Protein AF-A0A1J9Q1H6-F1 (afdb_monomer_lite)

Structure (mmCIF, N/CA/C/O backbone):
data_AF-A0A1J9Q1H6-F1
#
_entry.id   AF-A0A1J9Q1H6-F1
#
loop_
_atom_site.group_PDB
_atom_site.id
_atom_site.type_symbol
_atom_site.label_atom_id
_atom_site.label_alt_id
_atom_site.label_comp_id
_atom_site.label_asym_id
_atom_site.label_entity_id
_atom_site.label_seq_id
_atom_site.pdbx_PDB_ins_code
_atom_site.Cartn_x
_atom_site.Cartn_y
_atom_site.Cartn_z
_atom_site.occupancy
_atom_site.B_iso_or_equiv
_atom_site.auth_seq_id
_atom_site.auth_comp_id
_atom_site.auth_asym_id
_atom_site.auth_atom_id
_atom_site.pdbx_PDB_model_num
ATOM 1 N N . MET A 1 1 ? -0.689 -32.017 56.501 1.00 34.34 1 MET A N 1
ATOM 2 C CA . MET A 1 1 ? -0.593 -33.482 56.386 1.00 34.34 1 MET A CA 1
ATOM 3 C C . MET A 1 1 ? -1.497 -33.851 55.232 1.00 34.34 1 MET A C 1
ATOM 5 O O . MET A 1 1 ? -2.703 -33.716 55.376 1.00 34.34 1 MET A O 1
ATOM 9 N N . GLU A 1 2 ? -0.940 -33.778 54.025 1.00 33.53 2 GLU A N 1
ATOM 10 C CA . GLU A 1 2 ? -0.278 -34.891 53.293 1.00 33.53 2 GLU A CA 1
ATOM 11 C C . GLU A 1 2 ? -1.331 -35.491 52.347 1.00 33.53 2 GLU A C 1
ATOM 13 O O . GLU A 1 2 ? -2.378 -35.950 52.786 1.00 33.53 2 GLU A O 1
ATOM 18 N N . ASP A 1 3 ? -1.278 -35.110 51.072 1.00 37.00 3 ASP A N 1
ATOM 19 C CA . ASP A 1 3 ? -0.568 -35.817 49.993 1.00 37.00 3 ASP A CA 1
ATOM 20 C C . ASP A 1 3 ? -1.243 -37.144 49.628 1.00 37.00 3 ASP A C 1
ATOM 22 O O . ASP A 1 3 ? -1.196 -38.114 50.376 1.00 37.00 3 ASP A O 1
ATOM 26 N N . ASN A 1 4 ? -1.828 -37.199 48.427 1.00 34.00 4 ASN A N 1
ATOM 27 C CA . ASN A 1 4 ? -1.399 -38.205 47.461 1.00 34.00 4 ASN A CA 1
ATOM 28 C C . ASN A 1 4 ? -1.869 -37.875 46.042 1.00 34.00 4 ASN A C 1
ATOM 30 O O . ASN A 1 4 ? -3.043 -37.956 45.685 1.00 34.00 4 ASN A O 1
ATOM 34 N N . CYS A 1 5 ? -0.863 -37.519 45.253 1.00 31.69 5 CYS A N 1
ATOM 35 C CA . CYS A 1 5 ? -0.788 -37.669 43.815 1.00 31.69 5 CYS A CA 1
ATOM 36 C C . CYS A 1 5 ? -0.969 -39.149 43.443 1.00 31.69 5 CYS A C 1
ATOM 38 O O . CYS A 1 5 ? -0.377 -40.002 44.100 1.00 31.69 5 CYS A O 1
ATOM 40 N N . LEU A 1 6 ? -1.715 -39.452 42.380 1.00 38.19 6 LEU A N 1
ATOM 41 C CA . LEU A 1 6 ? -1.449 -40.630 41.556 1.00 38.19 6 LEU A CA 1
ATOM 42 C C . LEU A 1 6 ? -1.853 -40.338 40.110 1.00 38.19 6 LEU A C 1
ATOM 44 O O . LEU A 1 6 ? -3.005 -40.038 39.794 1.00 38.19 6 LEU A O 1
ATOM 48 N N . ASP A 1 7 ? -0.825 -40.405 39.277 1.00 35.47 7 ASP A N 1
ATOM 49 C CA . ASP A 1 7 ? -0.804 -40.291 37.832 1.00 35.47 7 ASP A CA 1
ATOM 50 C C . ASP A 1 7 ? -1.691 -41.330 37.143 1.00 35.47 7 ASP A C 1
ATOM 52 O O . ASP A 1 7 ? -1.615 -42.514 37.464 1.00 35.47 7 ASP A O 1
ATOM 56 N N . ILE A 1 8 ? -2.404 -40.915 36.090 1.00 36.88 8 ILE A N 1
ATOM 57 C CA . ILE A 1 8 ? -2.560 -41.744 34.889 1.00 36.88 8 ILE A CA 1
ATOM 58 C C . ILE A 1 8 ? -2.341 -40.845 33.669 1.00 36.88 8 ILE A C 1
ATOM 60 O O . ILE A 1 8 ? -3.109 -39.928 33.379 1.00 36.88 8 ILE A O 1
ATOM 64 N N . LEU A 1 9 ? -1.224 -41.118 33.004 1.00 35.91 9 LEU A N 1
ATOM 65 C CA . LEU A 1 9 ? -0.800 -40.583 31.720 1.00 35.91 9 LEU A CA 1
ATOM 66 C C . LEU A 1 9 ? -1.577 -41.218 30.558 1.00 35.91 9 LEU A C 1
ATOM 68 O O . LEU A 1 9 ? -2.008 -42.364 30.633 1.00 35.91 9 LEU A O 1
ATOM 72 N N . ASP A 1 10 ? -1.529 -40.474 29.450 1.00 33.88 10 ASP A N 1
ATOM 73 C CA . ASP A 1 10 ? -1.653 -40.905 28.051 1.00 33.88 10 ASP A CA 1
ATOM 74 C C . ASP A 1 10 ? -3.092 -40.985 27.495 1.00 33.88 10 ASP A C 1
ATOM 76 O O . ASP A 1 10 ? -4.013 -41.440 28.150 1.00 33.88 10 ASP A O 1
ATOM 80 N N . SER A 1 11 ? -3.415 -40.542 26.282 1.00 37.12 11 SER A N 1
ATOM 81 C CA . SER A 1 11 ? -2.593 -40.163 25.141 1.00 37.12 11 SER A CA 1
ATOM 82 C C . SER A 1 11 ? -3.429 -39.288 24.206 1.00 37.12 11 SER A C 1
ATOM 84 O O . SER A 1 11 ? -4.543 -39.665 23.855 1.00 37.12 11 SER A O 1
ATOM 86 N N . SER A 1 12 ? -2.916 -38.108 23.846 1.00 34.94 12 SER A N 1
ATOM 87 C CA . SER A 1 12 ? -3.199 -37.356 22.605 1.00 34.94 12 SER A CA 1
ATOM 88 C C . SER A 1 12 ? -2.785 -35.895 22.812 1.00 34.94 12 SER A C 1
ATOM 90 O O . SER A 1 12 ? -3.581 -34.955 22.713 1.00 34.94 12 SER A O 1
ATOM 92 N N . LYS A 1 13 ? -1.503 -35.675 23.117 1.00 35.78 13 LYS A N 1
ATOM 93 C CA . LYS A 1 13 ? -0.906 -34.356 22.924 1.00 35.78 13 LYS A CA 1
ATOM 94 C C . LYS A 1 13 ? -0.767 -34.139 21.417 1.00 35.78 13 LYS A C 1
ATOM 96 O O . LYS A 1 13 ? 0.276 -34.425 20.842 1.00 35.78 13 LYS A O 1
ATOM 101 N N . HIS A 1 14 ? -1.795 -33.578 20.783 1.00 36.44 14 HIS A N 1
ATOM 102 C CA . HIS A 1 14 ? -1.548 -32.707 19.639 1.00 36.44 14 HIS A CA 1
ATOM 103 C C . HIS A 1 14 ? -0.917 -31.431 20.195 1.00 36.44 14 HIS A C 1
ATOM 105 O O . HIS A 1 14 ? -1.568 -30.407 20.388 1.00 36.44 14 HIS A O 1
ATOM 111 N N . THR A 1 15 ? 0.371 -31.518 20.524 1.00 36.00 15 THR A N 1
ATOM 112 C CA . THR A 1 15 ? 1.233 -30.348 20.603 1.00 36.00 15 THR A CA 1
ATOM 113 C C . THR A 1 15 ? 1.227 -29.737 19.214 1.00 36.00 15 THR A C 1
ATOM 115 O O . THR A 1 15 ? 1.955 -30.178 18.326 1.00 36.00 15 THR A O 1
ATOM 118 N N . ALA A 1 16 ? 0.357 -28.744 19.016 1.00 45.03 16 ALA A N 1
ATOM 119 C CA . ALA A 1 16 ? 0.576 -27.750 17.985 1.00 45.03 16 ALA A CA 1
ATOM 120 C C . ALA A 1 16 ? 2.038 -27.298 18.122 1.00 45.03 16 ALA A C 1
ATOM 122 O O . ALA A 1 16 ? 2.488 -27.088 19.258 1.00 45.03 16 ALA A O 1
ATOM 123 N N . PRO A 1 17 ? 2.804 -27.207 17.023 1.00 42.59 17 PRO A N 1
ATOM 124 C CA . PRO A 1 17 ? 4.145 -26.663 17.116 1.00 42.59 17 PRO A CA 1
ATOM 125 C C . PRO A 1 17 ? 4.027 -25.309 17.818 1.00 42.59 17 PRO A C 1
ATOM 127 O O . PRO A 1 17 ? 3.145 -24.517 17.471 1.00 42.59 17 PRO A O 1
ATOM 130 N N . LEU A 1 18 ? 4.863 -25.072 18.839 1.00 45.97 18 LEU A N 1
ATOM 131 C CA . LEU A 1 18 ? 5.111 -23.724 19.341 1.00 45.97 18 LEU A CA 1
ATOM 132 C C . LEU A 1 18 ? 5.651 -22.944 18.146 1.00 45.97 18 LEU A C 1
ATOM 134 O O . LEU A 1 18 ? 6.848 -22.940 17.874 1.00 45.97 18 LEU A O 1
ATOM 138 N N . GLY A 1 19 ? 4.734 -22.381 17.364 1.00 44.25 19 GLY A N 1
ATOM 139 C CA . GLY A 1 19 ? 5.067 -21.544 16.240 1.00 44.25 19 GLY A CA 1
ATOM 140 C C . GLY A 1 19 ? 5.883 -20.407 16.807 1.00 44.25 19 GLY A C 1
ATOM 141 O O . GLY A 1 19 ? 5.442 -19.741 17.745 1.00 44.25 19 GLY A O 1
ATOM 142 N N . ASN A 1 20 ? 7.080 -20.214 16.263 1.00 41.62 20 ASN A N 1
ATOM 143 C CA . ASN A 1 20 ? 7.836 -18.993 16.454 1.00 41.62 20 ASN A CA 1
ATOM 144 C C . ASN A 1 20 ? 6.856 -17.840 16.228 1.00 41.62 20 ASN A C 1
ATOM 146 O O . ASN A 1 20 ? 6.433 -17.598 15.096 1.00 41.62 20 ASN A O 1
ATOM 150 N N . THR A 1 21 ? 6.416 -17.172 17.297 1.00 48.34 21 THR A N 1
ATOM 151 C CA . THR A 1 21 ? 5.542 -16.011 17.173 1.00 48.34 21 THR A CA 1
ATOM 152 C C . THR A 1 21 ? 6.411 -14.903 16.606 1.00 48.34 21 THR A C 1
ATOM 154 O O . THR A 1 21 ? 7.013 -14.126 17.347 1.00 48.34 21 THR A O 1
ATOM 157 N N . SER A 1 22 ? 6.543 -14.878 15.281 1.00 52.38 22 SER A N 1
ATOM 158 C CA . SER A 1 22 ? 7.167 -13.782 14.564 1.00 52.38 22 SER A CA 1
ATOM 159 C C . SER A 1 22 ? 6.303 -12.562 14.833 1.00 52.38 22 SER A C 1
ATOM 161 O O . SER A 1 22 ? 5.205 -12.407 14.291 1.00 52.38 22 SER A O 1
ATOM 163 N N . ARG A 1 23 ? 6.746 -11.733 15.779 1.00 56.25 23 ARG A N 1
ATOM 164 C CA . ARG A 1 23 ? 6.065 -10.497 16.140 1.00 56.25 23 ARG A CA 1
ATOM 165 C C . ARG A 1 23 ? 6.232 -9.533 14.971 1.00 56.25 23 ARG A C 1
ATOM 167 O O . ARG A 1 23 ? 7.170 -8.743 14.927 1.00 56.25 23 ARG A O 1
ATOM 174 N N . SER A 1 24 ? 5.321 -9.620 14.010 1.00 60.03 24 SER A N 1
ATOM 175 C CA . SER A 1 24 ? 5.264 -8.686 12.892 1.00 60.03 24 SER A CA 1
ATOM 176 C C . SER A 1 24 ? 4.789 -7.340 13.427 1.00 60.03 24 SER A C 1
ATOM 178 O O . SER A 1 24 ? 3.663 -7.207 13.906 1.00 60.03 24 SER A O 1
ATOM 180 N N . THR A 1 25 ? 5.676 -6.347 13.422 1.00 70.31 25 THR A N 1
ATOM 181 C CA . THR A 1 25 ? 5.311 -4.976 13.781 1.00 70.31 25 THR A CA 1
ATOM 182 C C . THR A 1 25 ? 4.757 -4.279 12.548 1.00 70.31 25 THR A C 1
ATOM 184 O O . THR A 1 25 ? 5.354 -4.322 11.474 1.00 70.31 25 THR A O 1
ATOM 187 N N . LEU A 1 26 ? 3.588 -3.652 12.691 1.00 76.06 26 LEU A N 1
ATOM 188 C CA . LEU A 1 26 ? 3.022 -2.824 11.636 1.00 76.06 26 LEU A CA 1
ATOM 189 C C . LEU A 1 26 ? 3.834 -1.525 11.584 1.00 76.06 26 LEU A C 1
ATOM 191 O O . LEU A 1 26 ? 3.748 -0.700 12.493 1.00 76.06 26 LEU A O 1
ATOM 195 N N . GLN A 1 27 ? 4.666 -1.373 10.561 1.00 81.94 27 GLN A N 1
ATOM 196 C CA . GLN A 1 27 ? 5.511 -0.195 10.392 1.00 81.94 27 GLN A CA 1
ATOM 197 C C . GLN A 1 27 ? 4.917 0.719 9.328 1.00 81.94 27 GLN A C 1
ATOM 199 O O . GLN A 1 27 ? 4.521 0.252 8.256 1.00 81.94 27 GLN A O 1
ATOM 204 N N . CYS A 1 28 ? 4.872 2.026 9.608 1.00 85.50 28 CYS A N 1
ATOM 205 C CA . CYS A 1 28 ? 4.569 3.011 8.575 1.00 85.50 28 CYS A CA 1
ATOM 206 C C . CYS A 1 28 ? 5.516 2.813 7.389 1.00 85.50 28 CYS A C 1
ATOM 208 O O . CYS A 1 28 ? 6.671 2.426 7.552 1.00 85.5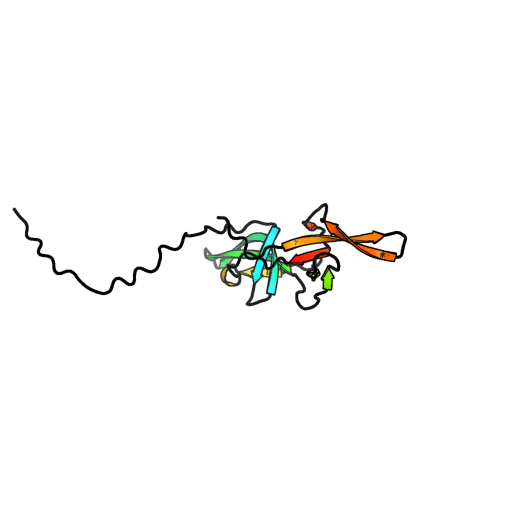0 28 CYS A O 1
ATOM 210 N N . HIS A 1 29 ? 4.993 3.066 6.198 1.00 86.44 29 HIS A N 1
ATOM 211 C CA . HIS A 1 29 ? 5.592 2.780 4.898 1.00 86.44 29 HIS A CA 1
ATOM 212 C C . HIS A 1 29 ? 5.670 1.302 4.508 1.00 86.44 29 HIS A C 1
ATOM 214 O O . HIS A 1 29 ? 6.014 1.035 3.357 1.00 86.44 29 HIS A O 1
ATOM 220 N N . GLY A 1 30 ? 5.301 0.376 5.398 1.00 88.50 30 GLY A N 1
ATOM 221 C CA . GLY A 1 30 ? 5.099 -1.030 5.065 1.00 88.50 30 GLY A CA 1
ATOM 222 C C . GLY A 1 30 ? 3.869 -1.254 4.184 1.00 88.50 30 GLY A C 1
ATOM 223 O O . GLY A 1 30 ? 3.003 -0.387 4.047 1.00 88.50 30 GLY A O 1
ATOM 224 N N . PHE A 1 31 ? 3.787 -2.442 3.596 1.00 90.06 31 PHE A N 1
ATOM 225 C CA . PHE A 1 31 ? 2.714 -2.836 2.690 1.00 90.06 31 PHE A CA 1
ATOM 226 C C . PHE A 1 31 ? 1.858 -3.921 3.334 1.00 90.06 31 PHE A C 1
ATOM 228 O O . PHE A 1 31 ? 2.381 -4.851 3.953 1.00 90.06 31 PHE A O 1
ATOM 235 N N . VAL A 1 32 ? 0.541 -3.773 3.220 1.00 90.00 32 VAL A N 1
ATOM 236 C CA . VAL A 1 32 ? -0.438 -4.622 3.901 1.00 90.00 32 VAL A CA 1
ATOM 237 C C . VAL A 1 32 ? -1.585 -4.970 2.969 1.00 90.00 32 VAL A C 1
ATOM 239 O O . VAL A 1 32 ? -1.988 -4.163 2.126 1.00 90.00 32 VAL A O 1
ATOM 242 N N . HIS A 1 33 ? -2.157 -6.154 3.166 1.00 91.38 33 HIS A N 1
ATOM 243 C CA . HIS A 1 33 ? -3.455 -6.459 2.584 1.00 91.38 33 HIS A CA 1
ATOM 244 C C . HIS A 1 33 ? -4.564 -5.713 3.322 1.00 91.38 33 HIS A C 1
ATOM 246 O O . HIS A 1 33 ? -4.487 -5.505 4.535 1.00 91.38 33 HIS A O 1
ATOM 252 N N . TYR A 1 34 ? -5.624 -5.344 2.611 1.00 91.69 34 TYR A N 1
ATOM 253 C CA . TYR A 1 34 ? -6.835 -4.824 3.227 1.00 91.69 34 TYR A CA 1
ATOM 254 C C . TYR A 1 34 ? -8.094 -5.265 2.478 1.00 91.69 34 TYR A C 1
ATOM 256 O O . TYR A 1 34 ? -8.105 -5.408 1.254 1.00 91.69 34 TYR A O 1
ATOM 264 N N . ARG A 1 35 ? -9.193 -5.441 3.225 1.00 90.50 35 ARG A N 1
ATOM 265 C CA . ARG A 1 35 ? -10.516 -5.822 2.684 1.00 90.50 35 ARG A CA 1
ATOM 266 C C . ARG A 1 35 ? -10.430 -7.030 1.730 1.00 90.50 35 ARG A C 1
ATOM 268 O O . ARG A 1 35 ? -10.886 -6.958 0.592 1.00 90.50 35 ARG A O 1
ATOM 275 N N . GLY A 1 36 ? -9.815 -8.119 2.190 1.00 86.19 36 GLY A N 1
ATOM 276 C CA . GLY A 1 36 ? -9.534 -9.296 1.364 1.00 86.19 36 GLY A CA 1
ATOM 277 C C . GLY A 1 36 ? -8.179 -9.166 0.673 1.00 86.19 36 GLY A C 1
ATOM 278 O O . GLY A 1 36 ? -7.158 -9.142 1.352 1.00 86.19 36 GLY A O 1
ATOM 279 N N . ASN A 1 37 ? -8.177 -9.047 -0.657 1.00 86.44 37 ASN A N 1
ATOM 280 C CA . ASN A 1 37 ? -6.963 -9.178 -1.475 1.00 86.44 37 ASN A CA 1
ATOM 281 C C . ASN A 1 37 ? -6.381 -7.850 -1.984 1.00 86.44 37 ASN A C 1
ATOM 283 O O . ASN A 1 37 ? -5.411 -7.865 -2.737 1.00 86.44 37 ASN A O 1
ATOM 287 N N . ASN A 1 38 ? -6.935 -6.696 -1.597 1.00 90.81 38 ASN A N 1
ATOM 288 C CA . ASN A 1 38 ? -6.350 -5.416 -2.005 1.00 90.81 38 ASN A CA 1
ATOM 289 C C . ASN A 1 38 ? -5.041 -5.180 -1.259 1.00 90.81 38 ASN A C 1
ATOM 291 O O . ASN A 1 38 ? -4.899 -5.628 -0.122 1.00 90.81 38 ASN A O 1
ATOM 295 N N . ILE A 1 39 ? -4.115 -4.446 -1.868 1.00 92.00 39 ILE A N 1
ATOM 296 C CA . ILE A 1 39 ? -2.830 -4.111 -1.254 1.00 92.00 39 ILE A CA 1
ATOM 297 C C . ILE A 1 39 ? -2.734 -2.600 -1.111 1.00 92.00 39 ILE A C 1
ATOM 299 O O . ILE A 1 39 ? -3.129 -1.843 -2.001 1.00 92.00 39 ILE A O 1
ATOM 303 N N . GLY A 1 40 ? -2.256 -2.146 0.041 1.00 92.31 40 GLY A N 1
ATOM 304 C CA . GLY A 1 40 ? -2.042 -0.736 0.311 1.00 92.31 40 GLY A CA 1
ATOM 305 C C . GLY A 1 40 ? -0.756 -0.514 1.079 1.00 92.31 40 GLY A C 1
ATOM 306 O O . GLY A 1 40 ? -0.323 -1.352 1.871 1.00 92.31 40 GLY A O 1
ATOM 307 N N . ARG A 1 41 ? -0.151 0.645 0.855 1.00 92.56 41 ARG A N 1
ATOM 308 C CA . ARG A 1 41 ? 0.974 1.112 1.649 1.00 92.56 41 ARG A CA 1
ATOM 309 C C . ARG A 1 41 ? 0.468 1.878 2.857 1.00 92.56 41 ARG A C 1
ATOM 311 O O . ARG A 1 41 ? -0.294 2.829 2.701 1.00 92.56 41 ARG A O 1
ATOM 318 N N . LEU A 1 42 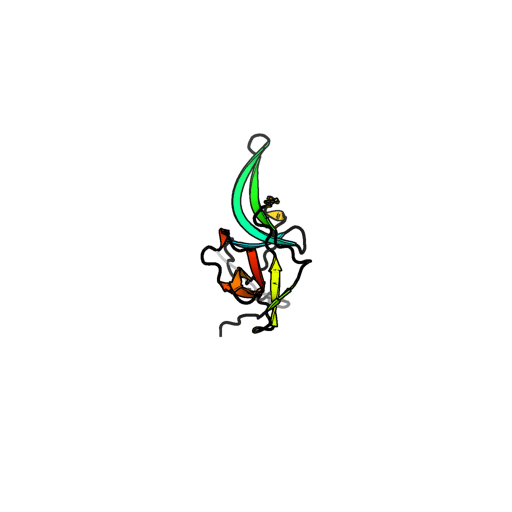? 0.915 1.493 4.044 1.00 91.88 42 LEU 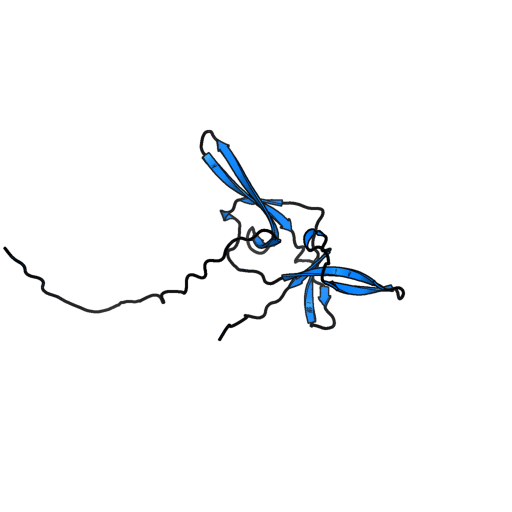A N 1
ATOM 319 C CA . LEU A 1 42 ? 0.568 2.160 5.288 1.00 91.88 42 LEU A CA 1
ATOM 320 C C . LEU A 1 42 ? 1.239 3.529 5.367 1.00 91.88 42 LEU A C 1
ATOM 322 O O . LEU A 1 42 ? 2.461 3.625 5.356 1.00 91.88 42 LEU A O 1
ATOM 326 N N . VAL A 1 43 ? 0.445 4.587 5.487 1.00 92.12 43 VAL A N 1
ATOM 327 C CA . VAL A 1 43 ? 0.943 5.956 5.679 1.00 92.12 43 VAL A CA 1
ATOM 328 C C . VAL A 1 43 ? 0.943 6.321 7.157 1.00 92.12 43 VAL A C 1
ATOM 330 O O . VAL A 1 43 ? 1.895 6.919 7.651 1.00 92.12 43 VAL A O 1
ATOM 333 N N . GLY A 1 44 ? -0.103 5.924 7.880 1.00 92.31 44 GLY A N 1
ATOM 334 C CA . GLY A 1 44 ? -0.240 6.262 9.287 1.00 92.31 44 GLY A CA 1
ATOM 335 C C . GLY A 1 44 ? -1.340 5.493 9.997 1.00 92.31 44 GLY A C 1
ATOM 336 O O . GLY A 1 44 ? -2.192 4.853 9.377 1.00 92.31 44 GLY A O 1
ATOM 337 N N . LEU A 1 45 ? -1.308 5.589 11.323 1.00 92.94 45 LEU A N 1
ATOM 338 C CA . LEU A 1 45 ? -2.305 5.046 12.234 1.00 92.94 45 LEU A CA 1
ATOM 339 C C . LEU A 1 45 ? -2.868 6.182 13.079 1.00 92.94 45 LEU A C 1
ATOM 341 O O . LEU A 1 45 ? -2.120 7.042 13.542 1.00 92.94 45 LEU A O 1
ATOM 345 N N . PHE A 1 46 ? -4.173 6.169 13.317 1.00 93.75 46 PHE A N 1
ATOM 346 C CA . PHE A 1 46 ? -4.812 7.127 14.211 1.00 93.75 46 PHE A CA 1
ATOM 347 C C . PHE A 1 46 ? -5.931 6.470 15.012 1.00 93.75 46 PHE A C 1
ATOM 349 O O . PHE A 1 46 ? -6.498 5.451 14.618 1.00 93.75 46 PHE A O 1
ATOM 356 N N . VAL A 1 47 ? -6.242 7.057 16.164 1.00 94.12 47 VAL A N 1
ATOM 357 C CA . VAL A 1 47 ? -7.352 6.634 17.018 1.00 94.12 47 VAL A CA 1
ATOM 358 C C . VAL A 1 47 ? -8.472 7.650 16.884 1.00 94.12 47 VAL A C 1
ATOM 360 O O . VAL A 1 47 ? -8.240 8.849 17.008 1.00 94.12 47 VAL A O 1
ATOM 363 N N . HIS A 1 48 ? -9.686 7.167 16.656 1.00 92.69 48 HIS A N 1
ATOM 364 C CA . HIS A 1 48 ? -10.881 7.993 16.590 1.00 92.69 48 HIS A CA 1
ATOM 365 C C . HIS A 1 48 ? -11.917 7.497 17.600 1.00 92.69 48 HIS A C 1
ATOM 367 O O . HIS A 1 48 ? -12.120 6.290 17.764 1.00 92.69 48 HIS A O 1
ATOM 373 N N . GLU A 1 49 ? -12.546 8.432 18.304 1.00 92.56 49 GLU A N 1
ATOM 374 C CA . GLU A 1 49 ? -13.633 8.149 19.235 1.00 92.56 49 GLU A CA 1
ATOM 375 C C . GLU A 1 49 ? -14.954 8.118 18.468 1.00 92.56 49 GLU A C 1
ATOM 377 O O . GLU A 1 49 ? -15.348 9.113 17.872 1.00 92.56 49 GLU A O 1
ATOM 382 N N . ILE A 1 50 ? -15.616 6.960 18.454 1.00 86.88 50 ILE A N 1
ATOM 383 C CA . ILE A 1 50 ? -16.838 6.749 17.664 1.00 86.88 50 ILE A CA 1
ATOM 384 C C . ILE A 1 50 ? -18.070 7.181 18.469 1.00 86.88 50 ILE A C 1
ATOM 386 O O . ILE A 1 50 ? -18.975 7.821 17.944 1.00 86.88 50 ILE A O 1
ATOM 390 N N . VAL A 1 51 ? -18.107 6.825 19.755 1.00 88.38 51 VAL A N 1
ATOM 391 C CA . VAL A 1 51 ? -19.166 7.169 20.718 1.00 88.38 51 VAL A CA 1
ATOM 392 C C . VAL A 1 51 ? -18.501 7.329 22.081 1.00 88.38 51 VAL A C 1
ATOM 394 O O . VAL A 1 51 ? -17.544 6.614 22.340 1.00 88.38 51 VAL A O 1
ATOM 397 N N . ARG A 1 52 ? -19.004 8.222 22.943 1.00 86.56 52 ARG A N 1
ATOM 398 C CA . ARG A 1 52 ? -18.498 8.534 24.300 1.00 86.56 52 ARG A CA 1
ATOM 399 C C . ARG A 1 52 ? -17.704 7.393 24.967 1.00 86.56 52 ARG A C 1
ATOM 401 O O . ARG A 1 52 ? -18.289 6.462 25.515 1.00 86.56 52 ARG A O 1
ATOM 408 N N . GLY A 1 53 ? -16.377 7.490 24.931 1.00 86.94 53 GLY A N 1
ATOM 409 C CA . GLY A 1 53 ? -15.422 6.552 25.536 1.00 86.94 53 GLY A CA 1
ATOM 410 C C . GLY A 1 53 ? -14.978 5.376 24.651 1.00 86.94 53 GLY A C 1
ATOM 411 O O . GLY A 1 53 ? -13.924 4.790 24.898 1.00 86.94 53 GLY A O 1
ATOM 412 N N . ALA A 1 54 ? -15.714 5.050 23.591 1.00 91.31 54 ALA A N 1
ATOM 413 C CA . ALA A 1 54 ? -15.379 4.003 22.633 1.00 91.31 54 ALA A CA 1
ATOM 414 C C . ALA A 1 54 ? -14.412 4.522 21.559 1.00 91.31 54 ALA A C 1
ATOM 416 O O . ALA A 1 54 ? -14.793 5.204 20.603 1.00 91.31 54 ALA A O 1
ATOM 417 N N . LYS A 1 55 ? -13.140 4.150 21.704 1.00 92.69 55 LYS A N 1
ATOM 418 C CA . LYS A 1 55 ? -12.064 4.469 20.761 1.00 92.69 55 LYS A CA 1
ATOM 419 C C . LYS A 1 55 ? -11.800 3.298 19.820 1.00 92.69 55 LYS A C 1
ATOM 421 O O . LYS A 1 55 ? -11.773 2.144 20.245 1.00 92.69 55 LYS A O 1
ATOM 426 N N . ARG A 1 56 ? -11.556 3.589 18.544 1.00 92.25 56 ARG A N 1
ATOM 427 C CA . ARG A 1 56 ? -11.129 2.602 17.544 1.00 92.25 56 ARG A CA 1
ATOM 428 C C . ARG A 1 56 ? -9.927 3.124 16.774 1.00 92.25 56 ARG A C 1
ATOM 430 O O . ARG A 1 56 ? -9.826 4.315 16.500 1.00 92.25 56 ARG A O 1
ATOM 437 N N . MET A 1 57 ? -9.020 2.217 16.436 1.00 91.88 57 MET A N 1
ATOM 438 C CA . MET A 1 57 ? -7.854 2.528 15.622 1.00 91.88 57 MET A CA 1
ATOM 439 C C . MET A 1 57 ? -8.161 2.322 14.136 1.00 91.88 57 MET A C 1
ATOM 441 O O . MET A 1 57 ? -8.846 1.367 13.749 1.00 91.88 57 MET A O 1
ATOM 445 N N . PHE A 1 58 ? -7.616 3.211 13.319 1.00 93.88 58 PHE A N 1
ATOM 446 C CA . PHE A 1 58 ? -7.735 3.231 11.872 1.00 93.88 58 PHE A CA 1
ATOM 447 C C . PHE A 1 58 ? -6.355 3.382 11.238 1.00 93.88 58 PHE A C 1
ATOM 449 O O . PHE A 1 58 ? -5.443 3.956 11.836 1.00 93.88 58 PHE A O 1
ATOM 456 N N . ALA A 1 59 ? -6.227 2.876 10.018 1.00 94.00 59 ALA A N 1
ATOM 457 C CA . ALA A 1 59 ? -5.058 3.024 9.173 1.00 94.00 59 ALA A CA 1
ATOM 458 C C . ALA A 1 59 ? -5.396 3.885 7.955 1.00 94.00 59 ALA A C 1
ATOM 460 O O . ALA A 1 59 ? -6.454 3.712 7.344 1.00 94.00 59 ALA A O 1
ATOM 461 N N . VAL A 1 60 ? -4.478 4.782 7.603 1.00 95.06 60 VAL A N 1
ATOM 462 C CA . VAL A 1 60 ? -4.478 5.513 6.333 1.00 95.06 60 VAL A CA 1
ATOM 463 C C . VAL A 1 60 ? -3.563 4.766 5.376 1.00 95.06 60 VAL A C 1
ATOM 465 O O . VAL A 1 60 ? -2.394 4.538 5.700 1.00 95.06 60 VAL A O 1
ATOM 468 N N . LEU A 1 61 ? -4.090 4.368 4.220 1.00 94.00 61 LEU A N 1
ATOM 469 C CA . LEU A 1 61 ? -3.344 3.644 3.196 1.00 94.00 61 LEU A CA 1
ATOM 470 C C . LEU A 1 61 ? -3.348 4.402 1.866 1.00 94.00 61 LEU A C 1
ATOM 472 O O . LEU A 1 61 ? -4.367 4.977 1.483 1.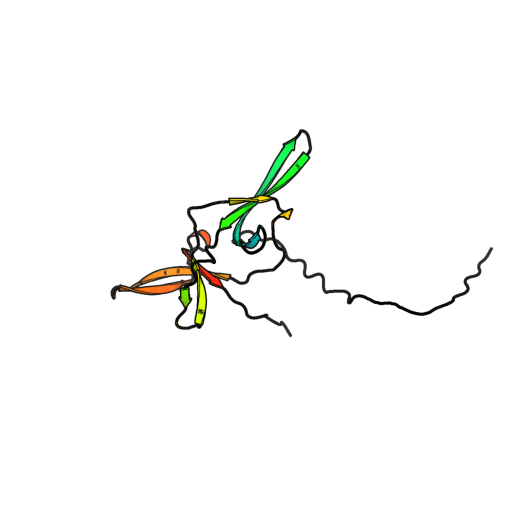00 94.00 61 LEU A O 1
ATOM 476 N N . ILE A 1 62 ? -2.247 4.301 1.125 1.00 94.06 62 ILE A N 1
ATOM 477 C CA . ILE A 1 62 ? -2.206 4.584 -0.315 1.00 94.06 62 ILE A CA 1
ATOM 478 C C . ILE A 1 62 ? -2.461 3.258 -1.043 1.00 94.06 62 ILE A C 1
ATOM 480 O O . ILE A 1 62 ? -1.702 2.308 -0.829 1.00 94.06 62 ILE A O 1
ATOM 484 N N . PRO A 1 63 ? -3.515 3.135 -1.867 1.00 93.75 63 PRO A N 1
ATOM 485 C CA . PRO A 1 63 ? -3.820 1.885 -2.543 1.00 93.75 63 PRO A CA 1
ATOM 486 C C . PRO A 1 63 ? -2.815 1.596 -3.666 1.00 93.75 63 PRO A C 1
ATOM 488 O O . PRO A 1 63 ? -2.387 2.497 -4.393 1.00 93.75 63 PRO A O 1
ATOM 491 N N . ILE A 1 64 ? -2.478 0.316 -3.810 1.00 93.12 64 ILE A N 1
ATOM 492 C CA . ILE A 1 64 ? -1.749 -0.230 -4.954 1.00 93.12 64 ILE A CA 1
ATOM 493 C C . ILE A 1 64 ? -2.776 -0.785 -5.939 1.00 93.12 64 ILE A C 1
ATOM 495 O O . ILE A 1 64 ? -3.682 -1.528 -5.556 1.00 93.12 64 ILE A O 1
ATOM 499 N N . GLU A 1 65 ? -2.646 -0.409 -7.205 1.00 90.31 65 GLU A N 1
ATOM 500 C CA . GLU A 1 65 ? -3.536 -0.831 -8.283 1.00 90.31 65 GLU A CA 1
ATOM 501 C C . GLU A 1 65 ? -3.073 -2.184 -8.834 1.00 90.31 65 GLU A C 1
ATOM 503 O O . GLU A 1 65 ? -2.441 -2.270 -9.883 1.00 90.31 65 GLU A O 1
ATOM 508 N N . SER A 1 66 ? -3.377 -3.257 -8.102 1.00 78.12 66 SER A N 1
ATOM 509 C CA . SER A 1 66 ? -2.940 -4.617 -8.447 1.00 78.12 66 SER A CA 1
ATOM 510 C C . SER A 1 66 ? -3.562 -5.170 -9.733 1.00 78.12 66 SER A C 1
ATOM 512 O O . SER A 1 66 ? -3.046 -6.132 -10.293 1.00 78.12 66 SER A O 1
ATOM 514 N N . GLN A 1 67 ? -4.646 -4.564 -10.225 1.00 76.12 67 GLN A N 1
ATOM 515 C CA . GLN A 1 67 ? -5.273 -4.919 -11.500 1.00 76.12 67 GLN A CA 1
ATOM 516 C C . GLN A 1 67 ? -4.471 -4.471 -12.735 1.00 76.12 67 GLN A C 1
ATOM 518 O O . GLN A 1 67 ? -4.704 -4.990 -13.823 1.00 76.12 67 GLN A O 1
ATOM 523 N N . TYR A 1 68 ? -3.546 -3.517 -12.579 1.00 69.00 68 TYR A N 1
ATOM 524 C CA . TYR A 1 68 ? -2.672 -3.040 -13.651 1.00 69.00 68 TYR A CA 1
ATOM 525 C C . TYR A 1 68 ? -1.241 -3.470 -13.341 1.00 69.00 68 TYR A C 1
ATOM 527 O O . TYR A 1 68 ? -0.489 -2.754 -12.677 1.00 69.00 68 TYR A O 1
ATOM 535 N N . GLN A 1 69 ? -0.909 -4.683 -13.780 1.00 78.44 69 GLN A N 1
ATOM 536 C CA . GLN A 1 69 ? 0.408 -5.273 -13.606 1.00 78.44 69 GLN A CA 1
ATOM 537 C C . GLN A 1 69 ? 1.232 -5.088 -14.878 1.00 78.44 69 GLN A C 1
ATOM 539 O O . GLN A 1 69 ? 0.904 -5.656 -15.919 1.00 78.44 69 GLN A O 1
ATOM 544 N N . ASP A 1 70 ? 2.319 -4.340 -14.750 1.00 85.19 70 ASP A N 1
ATOM 545 C CA . ASP A 1 70 ? 3.427 -4.377 -15.695 1.00 85.19 70 ASP A CA 1
ATOM 546 C C . ASP A 1 70 ? 4.456 -5.418 -15.199 1.00 85.19 70 ASP A C 1
ATOM 548 O O . ASP A 1 70 ? 4.376 -5.915 -14.068 1.00 85.19 70 ASP A O 1
ATOM 552 N N . VAL A 1 71 ? 5.412 -5.801 -16.043 1.00 85.88 71 VAL A N 1
ATOM 553 C CA . VAL A 1 71 ? 6.490 -6.732 -15.672 1.00 85.88 71 VAL A CA 1
ATOM 554 C C . VAL A 1 71 ? 7.825 -6.053 -15.929 1.00 85.88 71 VAL A C 1
ATOM 556 O O . VAL A 1 71 ? 8.057 -5.538 -17.022 1.00 85.88 71 VAL A O 1
ATOM 559 N N . ASP A 1 72 ? 8.696 -6.053 -14.922 1.00 83.00 72 ASP A N 1
ATOM 560 C CA . ASP A 1 72 ? 10.064 -5.567 -15.074 1.00 83.00 72 ASP A CA 1
ATOM 561 C C . ASP A 1 72 ? 10.826 -6.482 -16.040 1.00 83.00 72 ASP A C 1
ATOM 563 O O . ASP A 1 72 ? 10.891 -7.694 -15.839 1.00 83.00 72 ASP A O 1
ATOM 567 N N . SER A 1 73 ? 11.396 -5.920 -17.104 1.00 79.94 73 SER A N 1
ATOM 568 C CA . SER A 1 73 ? 11.987 -6.697 -18.201 1.00 79.94 73 SER A CA 1
ATOM 569 C C . SER A 1 73 ? 13.311 -7.378 -17.845 1.00 79.94 73 SER A C 1
ATOM 571 O O . SER A 1 73 ? 13.737 -8.282 -18.564 1.00 79.94 73 SER A O 1
ATOM 573 N N . ILE A 1 74 ? 13.961 -6.964 -16.753 1.00 81.88 74 ILE A N 1
ATOM 574 C CA . ILE A 1 74 ? 15.264 -7.484 -16.324 1.00 81.88 74 ILE A CA 1
ATOM 575 C C . ILE A 1 74 ? 15.068 -8.596 -15.294 1.00 81.88 74 ILE A C 1
ATOM 577 O O . ILE A 1 74 ? 15.626 -9.683 -15.429 1.00 81.88 74 ILE A O 1
ATOM 581 N N . LEU A 1 75 ? 14.276 -8.323 -14.259 1.00 82.12 75 LEU A N 1
ATOM 582 C CA . LEU A 1 75 ? 14.035 -9.230 -13.140 1.00 82.12 75 LEU A CA 1
ATOM 583 C C . LEU A 1 75 ? 12.850 -10.168 -13.388 1.00 82.12 75 LEU A C 1
ATOM 585 O O . LEU A 1 75 ? 12.679 -11.134 -12.646 1.00 82.12 75 LEU A O 1
ATOM 589 N N . ASN A 1 76 ? 12.035 -9.889 -14.410 1.00 84.94 76 ASN A N 1
ATOM 590 C CA . ASN A 1 76 ? 10.784 -10.590 -14.698 1.00 84.94 76 ASN A CA 1
ATOM 591 C C . ASN A 1 76 ? 9.837 -10.616 -13.481 1.00 84.94 76 ASN A C 1
ATOM 593 O O . ASN A 1 76 ? 9.164 -11.613 -13.212 1.00 84.94 76 ASN A O 1
ATOM 597 N N . LEU A 1 77 ? 9.823 -9.520 -12.714 1.00 87.44 77 LEU A N 1
ATOM 598 C CA . LEU A 1 77 ? 9.016 -9.369 -11.504 1.00 87.44 77 LEU A CA 1
ATOM 599 C C . LEU A 1 77 ? 7.783 -8.489 -11.754 1.00 87.44 77 LEU A C 1
ATOM 601 O O . LEU A 1 77 ? 7.856 -7.551 -12.552 1.00 87.44 77 LEU A O 1
ATOM 605 N N . PRO A 1 78 ? 6.662 -8.741 -11.052 1.00 89.81 78 PRO A N 1
ATOM 606 C CA . PRO A 1 78 ? 5.483 -7.885 -11.107 1.00 89.81 78 PRO A CA 1
ATOM 607 C 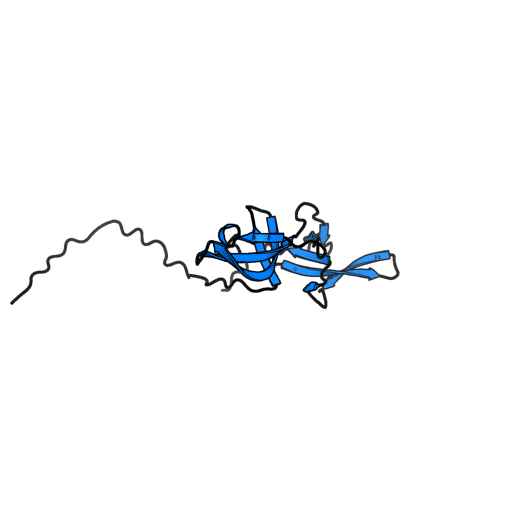C . PRO A 1 78 ? 5.776 -6.450 -10.665 1.00 89.81 78 PRO A C 1
ATOM 609 O O . PRO A 1 78 ? 6.339 -6.224 -9.590 1.00 89.81 78 PRO A O 1
ATOM 612 N N . VAL A 1 79 ? 5.303 -5.489 -11.453 1.00 91.25 79 VAL A N 1
ATOM 613 C CA . VAL A 1 79 ? 5.322 -4.060 -11.146 1.00 91.25 79 VAL A CA 1
ATOM 614 C C . VAL A 1 79 ? 3.885 -3.570 -11.059 1.00 91.25 79 VAL A C 1
ATOM 616 O O . VAL A 1 79 ? 3.116 -3.690 -12.011 1.00 91.25 79 VAL A O 1
ATOM 619 N N . TYR A 1 80 ? 3.513 -3.007 -9.913 1.00 92.38 80 TYR A N 1
ATOM 620 C CA . TYR A 1 80 ? 2.182 -2.447 -9.696 1.00 92.38 80 TYR A CA 1
ATOM 621 C C . TYR A 1 80 ? 2.241 -0.936 -9.566 1.00 92.38 80 TYR A C 1
ATOM 623 O O . TYR A 1 80 ? 3.141 -0.388 -8.927 1.00 92.38 80 TYR A O 1
ATOM 631 N N . ARG A 1 81 ? 1.234 -0.252 -10.108 1.00 91.00 81 ARG A N 1
ATOM 632 C CA . ARG A 1 81 ? 1.121 1.203 -9.976 1.00 91.00 81 ARG A CA 1
ATOM 633 C C . ARG A 1 81 ? 0.632 1.598 -8.590 1.00 91.00 81 ARG A C 1
ATOM 635 O O . ARG A 1 81 ? -0.250 0.963 -8.008 1.00 91.00 81 ARG A O 1
ATOM 642 N N . MET A 1 82 ? 1.191 2.684 -8.072 1.00 89.94 82 MET A N 1
ATOM 643 C CA . MET A 1 82 ? 0.726 3.320 -6.848 1.00 89.94 82 MET A CA 1
ATOM 644 C C . MET A 1 82 ? -0.171 4.504 -7.185 1.00 89.94 82 MET A C 1
ATOM 646 O O . MET A 1 82 ? 0.185 5.364 -7.989 1.00 89.94 82 MET A O 1
ATOM 650 N N . ASN A 1 83 ? -1.306 4.616 -6.499 1.00 87.56 83 ASN A N 1
ATOM 651 C CA . ASN A 1 83 ? -2.149 5.798 -6.620 1.00 87.56 83 ASN A CA 1
ATOM 652 C C . ASN A 1 83 ? -1.835 6.791 -5.497 1.00 87.56 83 ASN A C 1
ATOM 654 O O . ASN A 1 83 ? -2.622 6.963 -4.570 1.00 87.56 83 ASN A O 1
ATOM 658 N N . ALA A 1 84 ? -0.678 7.454 -5.577 1.00 79.94 84 ALA A N 1
ATOM 659 C CA . ALA A 1 84 ? -0.206 8.388 -4.545 1.00 79.94 84 ALA A CA 1
ATOM 660 C C . ALA A 1 84 ? -1.139 9.595 -4.305 1.00 79.94 84 ALA A C 1
ATOM 662 O O . ALA A 1 84 ? -0.987 10.308 -3.318 1.00 79.94 84 ALA A O 1
ATOM 663 N N . ARG A 1 85 ? -2.114 9.834 -5.192 1.00 84.25 85 ARG A N 1
ATOM 664 C CA . ARG A 1 85 ? -3.126 10.895 -5.050 1.00 84.25 85 ARG A CA 1
ATOM 665 C C . ARG A 1 85 ? -4.360 10.448 -4.273 1.00 84.25 85 ARG A C 1
ATOM 667 O O . ARG A 1 85 ? -5.225 11.271 -3.982 1.00 84.25 85 ARG A O 1
ATOM 674 N N . LYS A 1 86 ? -4.478 9.153 -3.989 1.00 90.06 86 LYS A N 1
ATOM 675 C CA . LYS A 1 86 ? -5.625 8.565 -3.314 1.00 90.06 86 LYS A CA 1
ATOM 676 C C . LYS A 1 86 ? -5.201 8.046 -1.953 1.00 90.06 86 LYS A C 1
ATOM 678 O O . LYS A 1 86 ? -4.275 7.254 -1.833 1.00 90.06 86 LYS A O 1
ATOM 683 N N . GLU A 1 87 ? -5.965 8.430 -0.946 1.00 93.25 87 GLU A N 1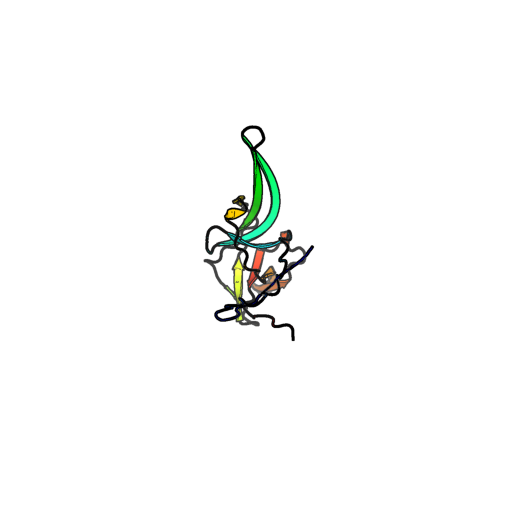
ATOM 684 C CA . GLU A 1 87 ? -5.869 7.863 0.389 1.00 93.25 87 GLU A CA 1
ATOM 685 C C . GLU A 1 87 ? -7.167 7.140 0.720 1.00 93.25 87 GLU A C 1
ATOM 687 O O . GLU A 1 87 ? -8.263 7.543 0.317 1.00 93.25 87 GLU A O 1
ATOM 692 N N . ILE A 1 88 ? -7.042 6.042 1.450 1.00 94.88 88 ILE A N 1
ATOM 693 C CA . ILE A 1 88 ? -8.176 5.304 1.984 1.00 94.88 88 ILE A CA 1
ATOM 694 C C . ILE A 1 88 ? -7.995 5.108 3.482 1.00 94.88 88 ILE A C 1
ATOM 696 O O . ILE A 1 88 ? -6.888 4.899 3.973 1.00 94.88 88 ILE A O 1
ATOM 700 N N . ILE A 1 89 ? -9.111 5.133 4.202 1.00 95.31 89 ILE A N 1
ATOM 701 C CA . ILE A 1 89 ? -9.147 4.862 5.635 1.00 95.31 89 ILE A CA 1
ATOM 702 C C . ILE A 1 89 ? -9.791 3.496 5.848 1.00 95.31 89 ILE A C 1
ATOM 704 O O . ILE A 1 89 ? -10.884 3.213 5.343 1.00 95.31 89 ILE A O 1
ATOM 708 N N . VAL A 1 90 ? -9.115 2.640 6.608 1.00 94.12 90 VAL A N 1
ATOM 709 C CA . VAL A 1 90 ? -9.613 1.311 6.975 1.00 94.12 90 VAL A CA 1
ATOM 710 C C . VAL A 1 90 ? -9.488 1.091 8.477 1.00 94.12 90 VAL A C 1
ATOM 712 O O . VAL A 1 90 ? -8.545 1.554 9.112 1.00 94.12 90 VAL A O 1
ATOM 715 N N . GLY A 1 91 ? -10.454 0.390 9.070 1.00 92.06 91 GLY A N 1
ATOM 716 C CA . GLY A 1 91 ? -10.315 -0.078 10.448 1.00 92.06 91 GLY A CA 1
ATOM 717 C C . GLY A 1 91 ? -9.288 -1.207 10.522 1.00 92.06 91 GLY A C 1
ATOM 718 O O . GLY A 1 91 ? -9.204 -2.017 9.600 1.00 92.06 91 GLY A O 1
ATOM 719 N N . LEU A 1 92 ? -8.549 -1.301 11.630 1.00 88.25 92 LEU A N 1
ATOM 720 C CA . LEU A 1 92 ? -7.536 -2.351 11.820 1.00 88.25 92 LEU A CA 1
ATOM 721 C C . LEU A 1 92 ? -8.029 -3.790 11.580 1.00 88.25 92 LEU A C 1
ATOM 723 O O . LEU A 1 92 ? -7.280 -4.548 10.973 1.00 88.25 92 LEU A O 1
ATOM 727 N N . PRO A 1 93 ? -9.261 -4.188 11.969 1.00 85.94 93 PRO A N 1
ATOM 728 C CA . PRO A 1 93 ? -9.755 -5.541 11.694 1.00 85.94 93 PRO A CA 1
ATOM 729 C C . PRO A 1 93 ? -9.829 -5.899 10.204 1.00 85.94 93 PRO A C 1
ATOM 731 O O . PRO A 1 93 ? -9.963 -7.066 9.859 1.00 85.94 93 PRO A O 1
ATOM 734 N N . SER A 1 94 ? -9.780 -4.905 9.313 1.00 83.75 94 SER A N 1
ATOM 735 C CA . SER A 1 94 ? -9.788 -5.108 7.865 1.00 83.75 94 SER A CA 1
ATOM 736 C C . SER A 1 94 ? -8.390 -5.251 7.259 1.00 83.75 94 SER A C 1
ATOM 738 O O . SER A 1 94 ? -8.311 -5.364 6.036 1.00 83.75 94 SER A O 1
ATOM 740 N N . LEU A 1 95 ? -7.321 -5.209 8.063 1.00 84.62 95 LEU A N 1
ATOM 741 C CA . LEU A 1 95 ? -5.942 -5.415 7.617 1.00 84.62 95 LEU A CA 1
ATOM 742 C C . LEU A 1 95 ? -5.575 -6.903 7.652 1.00 84.62 95 LEU A C 1
ATOM 744 O O . LEU A 1 95 ? -5.883 -7.611 8.610 1.00 84.62 95 LEU A O 1
ATOM 748 N N . GLY A 1 96 ? -4.896 -7.368 6.608 1.00 79.06 96 GLY A N 1
ATOM 749 C CA . GLY A 1 96 ? -4.282 -8.690 6.570 1.00 79.06 96 GLY A CA 1
ATOM 750 C C . GLY A 1 96 ? -2.944 -8.706 7.310 1.00 79.06 96 GLY A C 1
ATOM 751 O O . GLY A 1 96 ? -2.226 -7.709 7.344 1.00 79.06 96 GLY A O 1
ATOM 752 N N . TRP A 1 97 ? -2.604 -9.860 7.881 1.00 69.19 97 TRP A N 1
ATOM 753 C CA . TRP A 1 97 ? -1.393 -10.062 8.691 1.00 69.19 97 TRP A CA 1
ATOM 754 C C . TRP A 1 97 ? -0.185 -10.525 7.867 1.00 69.19 97 TRP A C 1
ATOM 756 O O . TRP A 1 97 ? 0.918 -10.644 8.396 1.00 69.19 97 TRP A O 1
ATOM 766 N N . GLN A 1 98 ? -0.384 -10.793 6.574 1.00 76.56 98 GLN A N 1
ATOM 767 C CA . GLN A 1 98 ? 0.672 -11.258 5.687 1.00 76.56 98 GLN A CA 1
ATOM 768 C C . GLN A 1 98 ? 1.604 -10.106 5.318 1.00 76.56 98 GLN A C 1
ATOM 770 O O . GLN A 1 98 ? 1.184 -9.109 4.722 1.00 76.56 98 GLN A O 1
ATOM 775 N N . ARG A 1 99 ? 2.885 -10.274 5.647 1.00 71.69 99 ARG A N 1
ATOM 776 C CA . ARG A 1 99 ? 3.938 -9.338 5.270 1.00 71.69 99 ARG A CA 1
ATOM 777 C C . ARG A 1 99 ? 4.106 -9.339 3.754 1.00 71.69 99 ARG A C 1
ATOM 779 O O . ARG A 1 99 ? 4.253 -10.395 3.151 1.00 71.69 99 ARG A O 1
ATOM 786 N N . GLN A 1 100 ? 4.087 -8.151 3.164 1.00 82.31 100 GLN A N 1
ATOM 787 C CA . GLN A 1 100 ? 4.349 -7.949 1.745 1.00 82.31 100 GLN A CA 1
ATOM 788 C C . GLN A 1 100 ? 5.766 -7.402 1.572 1.00 82.31 100 GLN A C 1
ATOM 790 O O . GLN A 1 100 ? 6.151 -6.442 2.249 1.00 82.31 100 GLN A O 1
ATOM 795 N N . TYR A 1 101 ? 6.533 -8.005 0.668 1.00 84.69 101 TYR A N 1
ATOM 796 C CA . TYR A 1 101 ? 7.876 -7.555 0.316 1.00 84.69 101 TYR A CA 1
ATOM 797 C C . TYR A 1 101 ? 7.799 -6.806 -1.007 1.00 84.69 101 TYR A C 1
ATOM 799 O O . TYR A 1 101 ? 7.652 -7.393 -2.076 1.00 84.69 101 TYR A O 1
ATOM 807 N N . MET A 1 102 ? 7.827 -5.480 -0.921 1.00 89.44 102 MET A N 1
ATOM 808 C CA . MET A 1 102 ? 7.655 -4.600 -2.069 1.00 89.44 102 MET A CA 1
ATOM 809 C C . MET A 1 102 ? 8.686 -3.482 -2.030 1.00 89.44 102 MET A C 1
ATOM 811 O O . MET A 1 102 ? 8.983 -2.952 -0.955 1.00 89.44 102 MET A O 1
ATOM 815 N N . ILE A 1 103 ? 9.211 -3.116 -3.199 1.00 90.62 103 ILE A N 1
ATOM 816 C CA . ILE A 1 103 ? 10.216 -2.063 -3.331 1.00 90.62 103 ILE A CA 1
ATOM 817 C C . ILE A 1 103 ? 9.635 -0.893 -4.131 1.00 90.62 103 ILE A C 1
ATOM 819 O O . ILE A 1 103 ? 9.234 -1.092 -5.277 1.00 90.62 103 ILE A O 1
ATOM 823 N N . PRO A 1 104 ? 9.571 0.317 -3.546 1.00 92.06 104 PRO A N 1
ATOM 824 C CA . PRO A 1 104 ? 9.107 1.511 -4.243 1.00 92.06 104 PRO A CA 1
ATOM 825 C C . PRO A 1 104 ? 10.060 1.928 -5.368 1.00 92.06 104 PRO A C 1
ATOM 827 O O . PRO A 1 104 ? 11.271 2.044 -5.161 1.00 92.06 104 PRO A O 1
ATOM 830 N N . VAL A 1 105 ? 9.493 2.214 -6.537 1.00 91.50 105 VAL A N 1
ATOM 831 C CA . VAL A 1 105 ? 10.213 2.632 -7.743 1.00 91.50 105 VAL A CA 1
ATOM 832 C C . VAL A 1 105 ? 9.562 3.862 -8.380 1.00 91.50 105 VAL A C 1
ATOM 834 O O . VAL A 1 105 ? 8.389 4.174 -8.153 1.00 91.50 105 VAL A O 1
ATOM 837 N N . GLU A 1 106 ? 10.353 4.580 -9.162 1.00 91.12 106 GLU A N 1
ATOM 838 C CA . GLU A 1 106 ? 9.955 5.744 -9.953 1.00 91.12 106 GLU A CA 1
ATOM 839 C C . GLU A 1 106 ? 10.294 5.474 -11.419 1.00 91.12 106 GLU A C 1
ATOM 841 O O . GLU A 1 106 ? 11.266 4.768 -11.717 1.00 91.12 106 GLU A O 1
ATOM 846 N N . TYR A 1 107 ? 9.508 6.039 -12.333 1.00 86.06 107 TYR A N 1
ATOM 847 C CA . TYR A 1 107 ? 9.821 5.957 -13.749 1.00 86.06 107 TYR A CA 1
ATOM 848 C C . TYR A 1 107 ? 10.850 7.022 -14.125 1.00 86.06 107 TYR A C 1
ATOM 850 O O . TYR A 1 107 ? 10.665 8.213 -13.871 1.00 86.06 107 TYR A O 1
ATOM 858 N N . ASP A 1 108 ? 11.946 6.592 -14.742 1.00 83.88 108 ASP A N 1
ATOM 859 C CA . ASP A 1 108 ? 12.937 7.474 -15.336 1.00 83.88 108 ASP A CA 1
ATOM 860 C C . ASP A 1 108 ? 12.732 7.522 -16.847 1.00 83.88 108 ASP A C 1
ATOM 862 O O . ASP A 1 108 ? 12.876 6.519 -17.549 1.00 83.88 108 ASP A O 1
ATOM 866 N N . PHE A 1 109 ? 12.373 8.695 -17.357 1.00 77.69 109 PHE A N 1
ATOM 867 C CA . PHE A 1 109 ? 12.275 8.907 -18.793 1.00 77.69 109 PHE A CA 1
ATOM 868 C C . PHE A 1 109 ? 13.654 9.270 -19.309 1.00 77.69 109 PHE A C 1
ATOM 870 O O . PHE A 1 109 ? 14.136 10.387 -19.106 1.00 77.69 109 PHE A O 1
ATOM 877 N N . ASN A 1 110 ? 14.298 8.331 -19.994 1.00 73.00 110 ASN A N 1
ATOM 878 C CA . ASN A 1 110 ? 15.559 8.645 -20.636 1.00 73.00 110 ASN A CA 1
ATOM 879 C C . ASN A 1 110 ? 15.326 9.491 -21.900 1.00 73.00 110 ASN A C 1
ATOM 881 O O . ASN A 1 110 ? 14.260 9.474 -22.520 1.00 73.00 110 ASN A O 1
ATOM 885 N N . ASN A 1 111 ? 16.364 10.212 -22.335 1.00 70.44 111 ASN A N 1
ATOM 886 C CA . ASN A 1 111 ? 16.322 11.082 -23.522 1.00 70.44 111 ASN A CA 1
ATOM 887 C C . ASN A 1 111 ? 16.003 10.336 -24.838 1.00 70.44 111 ASN A C 1
ATOM 889 O O . ASN A 1 111 ? 15.915 10.963 -25.891 1.00 70.44 111 ASN A O 1
ATOM 893 N N . ARG A 1 112 ? 15.876 9.003 -24.803 1.00 69.25 112 ARG A N 1
ATOM 894 C CA . ARG A 1 112 ? 15.535 8.145 -25.945 1.00 69.25 112 ARG A CA 1
ATOM 895 C C . ARG A 1 112 ? 14.057 7.741 -25.959 1.00 69.25 112 ARG A C 1
ATOM 897 O O . ARG A 1 112 ? 13.658 7.003 -26.852 1.00 69.25 112 ARG A O 1
ATOM 904 N N . GLY A 1 113 ? 13.261 8.216 -25.000 1.00 65.81 113 GLY A N 1
ATOM 905 C CA . GLY A 1 113 ? 11.837 7.901 -24.893 1.00 65.81 113 GLY A CA 1
ATOM 906 C C . GLY A 1 113 ? 11.546 6.509 -24.330 1.00 65.81 113 GLY A C 1
ATOM 907 O O . GLY A 1 113 ? 10.387 6.101 -24.336 1.00 65.81 113 GLY A O 1
ATOM 908 N N . HIS A 1 114 ? 12.558 5.788 -23.837 1.00 68.19 114 HIS A N 1
ATOM 909 C CA . HIS A 1 114 ? 12.325 4.577 -23.057 1.00 68.19 114 HIS A CA 1
ATOM 910 C C . HIS A 1 114 ? 12.083 4.948 -21.594 1.00 68.19 114 HIS A C 1
ATOM 912 O O . HIS A 1 114 ? 12.680 5.883 -21.052 1.00 68.19 114 HIS A O 1
ATOM 918 N N . GLN A 1 115 ? 11.175 4.199 -20.984 1.00 74.12 115 GLN A N 1
ATOM 919 C CA . GLN A 1 115 ? 10.804 4.323 -19.589 1.00 74.12 115 GLN A CA 1
ATOM 920 C C . GLN A 1 115 ? 11.562 3.251 -18.810 1.00 74.12 115 GLN A C 1
ATOM 922 O O . GLN A 1 115 ? 11.260 2.066 -18.940 1.00 74.12 115 GLN A O 1
ATOM 927 N N . ASP A 1 116 ? 12.550 3.673 -18.029 1.00 81.44 116 ASP A N 1
ATOM 928 C CA . ASP A 1 116 ? 13.337 2.783 -17.182 1.00 81.44 116 ASP A CA 1
ATOM 929 C C . ASP A 1 116 ? 12.808 2.850 -15.742 1.00 81.44 116 ASP A C 1
ATOM 931 O O . ASP A 1 116 ? 12.300 3.880 -15.294 1.00 81.44 116 ASP A O 1
ATOM 935 N N . LEU A 1 117 ? 12.911 1.750 -14.997 1.00 85.88 117 LEU A N 1
ATOM 936 C CA . LEU A 1 117 ? 12.591 1.734 -13.571 1.00 85.88 117 LEU A CA 1
ATOM 937 C C . LEU A 1 117 ? 13.843 2.039 -12.757 1.00 85.88 117 LEU A C 1
ATOM 939 O O . LEU A 1 117 ? 14.882 1.399 -12.922 1.00 85.88 117 LEU A O 1
ATOM 943 N N . LYS A 1 118 ? 13.728 2.986 -11.827 1.00 88.44 118 LYS A N 1
ATOM 944 C CA . LYS A 1 118 ? 14.756 3.243 -10.815 1.00 88.44 118 LYS A CA 1
ATOM 945 C C . LYS A 1 118 ? 14.176 3.165 -9.416 1.00 88.44 118 LYS A C 1
ATOM 947 O O . LYS A 1 118 ? 12.991 3.410 -9.199 1.00 88.44 118 LYS A O 1
ATOM 952 N N . MET A 1 119 ? 15.036 2.862 -8.449 1.00 88.94 119 MET A N 1
ATOM 953 C CA . MET A 1 119 ? 14.660 2.920 -7.039 1.00 88.94 119 MET A CA 1
ATOM 954 C C . MET A 1 119 ? 14.200 4.331 -6.681 1.00 88.94 119 MET A C 1
ATOM 956 O O . MET A 1 119 ? 14.876 5.309 -7.010 1.00 88.94 119 MET A O 1
ATOM 960 N N . ALA A 1 120 ? 13.062 4.427 -5.997 1.00 88.12 120 ALA A N 1
ATOM 961 C CA . ALA A 1 120 ? 12.530 5.713 -5.579 1.00 88.12 120 ALA A CA 1
ATOM 962 C C . ALA A 1 120 ? 13.484 6.368 -4.573 1.00 88.12 120 ALA A C 1
ATOM 964 O O . ALA A 1 120 ? 13.747 5.813 -3.502 1.00 88.12 120 ALA A O 1
ATOM 965 N N . GLY A 1 121 ? 13.975 7.569 -4.888 1.00 84.06 121 GLY A N 1
ATOM 966 C CA . GLY A 1 121 ? 14.823 8.329 -3.963 1.00 84.06 121 GLY A CA 1
ATOM 967 C C . GLY A 1 121 ? 14.050 8.760 -2.715 1.00 84.06 121 GLY A C 1
ATOM 968 O O . GLY A 1 121 ? 14.609 8.871 -1.624 1.00 84.06 121 GLY A O 1
ATOM 969 N N . ASN A 1 122 ? 12.737 8.954 -2.863 1.00 85.12 122 ASN A N 1
ATOM 970 C CA . ASN A 1 122 ? 11.815 9.121 -1.754 1.00 85.12 122 ASN A CA 1
ATOM 971 C C . ASN A 1 122 ? 10.662 8.122 -1.900 1.00 85.12 122 ASN A C 1
ATOM 973 O O . ASN A 1 122 ? 9.769 8.350 -2.716 1.00 85.12 122 ASN A O 1
ATOM 977 N N . PRO A 1 123 ? 10.593 7.084 -1.049 1.00 79.69 123 PRO A N 1
ATOM 978 C CA . PRO A 1 123 ? 9.512 6.111 -1.077 1.00 79.69 123 PRO A CA 1
ATOM 979 C C . PRO A 1 123 ? 8.119 6.744 -1.126 1.00 79.69 123 PRO A C 1
ATOM 981 O O . PRO A 1 123 ? 7.241 6.226 -1.801 1.00 79.69 123 PRO A O 1
ATOM 984 N N . ASN A 1 124 ? 7.876 7.868 -0.442 1.00 78.06 124 ASN A N 1
ATOM 985 C CA . ASN A 1 124 ? 6.565 8.542 -0.394 1.00 78.06 124 ASN A CA 1
ATOM 986 C C . ASN A 1 124 ? 6.131 9.176 -1.717 1.00 78.06 124 ASN A C 1
ATOM 988 O O . ASN A 1 124 ? 4.965 9.533 -1.853 1.00 78.06 124 ASN A O 1
ATOM 992 N N . LYS A 1 125 ? 7.052 9.316 -2.669 1.00 81.50 125 LYS A N 1
ATOM 993 C CA . LYS A 1 125 ? 6.792 9.838 -4.011 1.00 81.50 125 LYS A CA 1
ATOM 994 C C . LYS A 1 125 ? 6.876 8.760 -5.092 1.00 81.50 125 LYS A C 1
ATOM 996 O O . LYS A 1 125 ? 6.746 9.095 -6.262 1.00 81.50 125 LYS A O 1
ATOM 1001 N N . ALA A 1 126 ? 7.068 7.500 -4.702 1.00 88.06 126 ALA A N 1
ATOM 1002 C CA . ALA A 1 126 ? 7.118 6.390 -5.636 1.00 88.06 126 ALA A CA 1
ATOM 1003 C C . ALA A 1 126 ? 5.827 6.293 -6.458 1.00 88.06 126 ALA A C 1
ATOM 1005 O O . ALA A 1 126 ? 4.718 6.472 -5.945 1.00 88.06 126 ALA A O 1
ATOM 1006 N N . GLU A 1 127 ? 5.999 5.990 -7.738 1.00 89.50 127 GLU A N 1
ATOM 1007 C CA . GLU A 1 127 ? 4.917 5.897 -8.720 1.00 89.50 127 GLU A CA 1
ATOM 1008 C C . GLU A 1 127 ? 4.465 4.446 -8.910 1.00 89.50 127 GLU A C 1
ATOM 1010 O O . GLU A 1 127 ? 3.329 4.177 -9.307 1.00 89.50 127 GLU A O 1
ATOM 1015 N N . ALA A 1 128 ? 5.345 3.501 -8.586 1.00 91.38 128 ALA A N 1
ATOM 1016 C CA . ALA A 1 128 ? 5.086 2.078 -8.669 1.00 91.38 128 ALA A CA 1
ATOM 1017 C C . ALA A 1 128 ? 5.844 1.306 -7.580 1.00 91.38 128 ALA A C 1
ATOM 1019 O O . ALA A 1 128 ? 6.661 1.853 -6.834 1.00 91.38 128 ALA A O 1
ATOM 1020 N N . VAL A 1 129 ? 5.542 0.016 -7.473 1.00 92.44 129 VAL A N 1
ATOM 1021 C CA . VAL A 1 129 ? 6.239 -0.934 -6.606 1.00 92.44 129 VAL A CA 1
ATOM 1022 C C . VAL A 1 129 ? 6.562 -2.207 -7.367 1.00 92.44 129 VAL A C 1
ATOM 1024 O O . VAL A 1 129 ? 5.708 -2.737 -8.074 1.00 92.44 129 VAL A O 1
ATOM 1027 N N . ILE A 1 130 ? 7.769 -2.725 -7.169 1.00 91.88 130 ILE A N 1
ATOM 1028 C CA . ILE A 1 130 ? 8.126 -4.087 -7.570 1.00 91.88 130 ILE A CA 1
ATOM 1029 C C . ILE A 1 130 ? 7.705 -5.024 -6.440 1.00 91.88 130 ILE A C 1
ATOM 1031 O O . ILE A 1 130 ? 8.062 -4.789 -5.282 1.00 91.88 130 ILE A O 1
ATOM 1035 N N . HIS A 1 131 ? 6.941 -6.067 -6.755 1.00 90.19 131 HIS A N 1
ATOM 1036 C CA . HIS A 1 131 ? 6.514 -7.074 -5.788 1.00 90.19 131 HIS A CA 1
ATOM 1037 C C . HIS A 1 131 ? 7.394 -8.320 -5.867 1.00 90.19 131 HIS A C 1
ATOM 1039 O O . HIS A 1 131 ? 7.572 -8.905 -6.933 1.00 90.19 131 HIS A O 1
ATOM 1045 N N . TYR A 1 132 ? 7.914 -8.738 -4.714 1.00 84.31 132 TYR A N 1
ATOM 1046 C CA . TYR A 1 132 ? 8.766 -9.912 -4.576 1.00 84.31 132 TYR A CA 1
ATOM 1047 C C . TYR A 1 132 ? 7.966 -11.053 -3.956 1.00 84.31 132 TYR A C 1
ATOM 1049 O O . TYR A 1 132 ? 7.390 -10.897 -2.882 1.00 84.31 132 TYR A O 1
ATOM 1057 N N . THR A 1 133 ? 7.963 -12.209 -4.619 1.00 69.75 133 THR A N 1
ATOM 1058 C CA . THR A 1 133 ? 7.238 -13.410 -4.173 1.00 69.75 133 THR A CA 1
ATOM 1059 C C . THR A 1 133 ? 8.154 -14.496 -3.612 1.00 69.75 133 THR A C 1
ATOM 1061 O O . THR A 1 133 ? 7.695 -15.609 -3.381 1.00 69.75 133 THR A O 1
ATOM 1064 N N . TRP A 1 134 ? 9.453 -14.230 -3.456 1.00 65.75 134 TRP A N 1
ATOM 1065 C CA . TRP A 1 134 ? 10.383 -15.222 -2.920 1.00 65.75 134 TRP A CA 1
ATOM 1066 C C . TRP A 1 134 ? 10.215 -15.337 -1.405 1.00 65.75 134 TRP A C 1
ATOM 1068 O O . TRP A 1 134 ? 10.342 -14.341 -0.691 1.00 65.75 134 TRP A O 1
ATOM 1078 N N . ASP A 1 135 ? 9.956 -16.555 -0.930 1.00 57.88 135 ASP A N 1
ATOM 1079 C CA . ASP A 1 135 ? 10.080 -16.894 0.483 1.00 57.88 135 ASP A CA 1
ATOM 1080 C C . ASP A 1 135 ? 11.559 -16.779 0.866 1.00 57.88 135 ASP A C 1
ATOM 1082 O O . ASP A 1 135 ? 12.414 -17.532 0.397 1.00 57.88 135 ASP A O 1
ATOM 1086 N N . ILE A 1 136 ? 11.885 -15.759 1.660 1.00 56.06 136 ILE A N 1
ATOM 1087 C CA . ILE A 1 136 ? 13.237 -15.578 2.182 1.00 56.06 136 ILE A CA 1
ATOM 1088 C C . ILE A 1 136 ? 13.364 -16.472 3.415 1.00 56.06 136 ILE A C 1
ATOM 1090 O O . ILE A 1 136 ? 13.032 -16.055 4.527 1.00 56.06 136 ILE A O 1
ATOM 1094 N N . ASP A 1 137 ? 13.840 -17.697 3.207 1.00 54.47 137 ASP A N 1
ATOM 1095 C CA . ASP A 1 137 ? 14.251 -18.580 4.294 1.00 54.47 137 ASP A CA 1
ATOM 1096 C C . ASP A 1 137 ? 15.614 -18.125 4.830 1.00 54.47 137 ASP A C 1
ATOM 1098 O O . ASP A 1 137 ? 16.622 -18.119 4.118 1.00 54.47 137 ASP A O 1
ATOM 1102 N N . PHE A 1 138 ? 15.650 -17.728 6.102 1.00 54.19 138 PHE A N 1
ATOM 1103 C CA . PHE A 1 138 ? 16.898 -17.495 6.824 1.00 54.19 138 PHE A CA 1
ATOM 1104 C C . PHE A 1 138 ? 17.306 -18.810 7.496 1.00 54.19 138 PHE A C 1
ATOM 1106 O O . PHE A 1 138 ? 16.674 -19.214 8.474 1.00 54.19 138 PHE A O 1
ATOM 1113 N N . TYR A 1 139 ? 18.319 -19.475 6.937 1.00 45.62 139 TYR A N 1
ATOM 1114 C CA . TYR A 1 139 ? 18.986 -20.637 7.537 1.00 45.62 139 TYR A CA 1
ATOM 1115 C C . TYR A 1 139 ? 20.001 -20.213 8.601 1.00 45.62 139 TYR A C 1
ATOM 1117 O O . TYR A 1 139 ? 20.669 -19.171 8.397 1.00 45.62 139 TYR A O 1
#

pLDDT: mean 76.96, std 19.25, range [31.69, 95.31]

Sequence (139 aa):
MEDNCLDILDSSKHTAPLGNTSRSTLQCHGFVHYRGNNIGRLVGLFVHEIVRGAKRMFAVLIPIESQYQDVDSILNLPVYRMNARKEIIVGLPSLGWQRQYMIPVEYDFNNRGHQDLKMAGNPNKAEAVIHYTWDIDFY

Organism: NCBI:txid1658174

Radius of gyration: 22.82 Å; chains: 1; bounding box: 38×53×82 Å

Secondary structure (DSSP, 8-state):
----------S----------------TT-EEEETTTEEEEEEEEEEEEEETTEEEEEEEEEEEEEEEEEE-TTT--EEEEE-TT--EEEEGGGB--PPPEEEEEEEEE-TTS-EEEEE-SSGGG-SEEEEE-------

Foldseek 3Di:
DDDDDDDDDDDDPPPPPPPPPPPDDDDQQFWWDFQPRWIWGWHDKDWDAPDVPDIFIKTKTFTWAQVDWDAQPPVRFTKIFTPLVDIDIDTPVRIDPDGWDKFFWAWDQDPVRDTHIDGDPDSSPGGIITTDPDDDDDD